Protein AF-A0A842RN26-F1 (afdb_monomer_lite)

Foldseek 3Di:
DQALVLQQLDPDQDPCLVVLLVVLLVCVVVVHDDDDDDDPPNPVLSSNCSSCVSVCVVVVHDDDDDDPDPVVLVVNVVSQVSSQVSNVVVVHPDDDDDDDDDDCVVPPPDDD

Structure (mmCIF, N/CA/C/O backbone):
data_AF-A0A842RN26-F1
#
_entry.id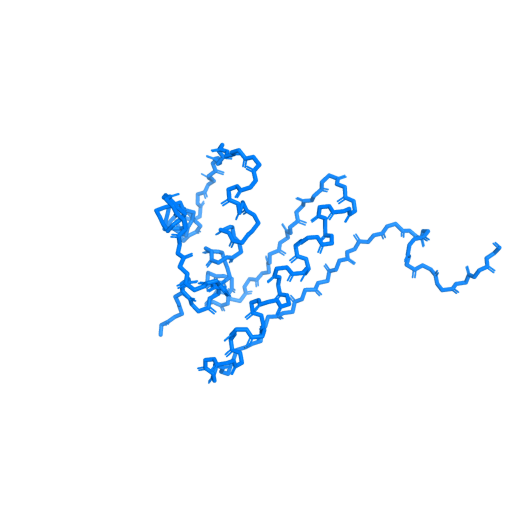   AF-A0A842RN26-F1
#
loop_
_atom_site.group_PDB
_atom_site.id
_atom_site.type_symbol
_atom_site.label_atom_id
_atom_site.label_alt_id
_atom_site.label_comp_id
_atom_site.label_asym_id
_atom_site.label_entity_id
_atom_site.label_seq_id
_atom_site.pdbx_PDB_ins_code
_atom_site.Cartn_x
_atom_site.Cartn_y
_atom_site.Cartn_z
_atom_site.occupancy
_atom_site.B_iso_or_equiv
_atom_site.auth_seq_id
_atom_site.auth_comp_id
_atom_site.auth_asym_id
_atom_site.auth_atom_id
_atom_site.pdbx_PDB_model_num
ATOM 1 N N . MET A 1 1 ? -11.150 1.684 15.634 1.00 70.69 1 MET A N 1
ATOM 2 C CA . MET A 1 1 ? -11.245 2.485 14.396 1.00 70.69 1 MET A CA 1
ATOM 3 C C . MET A 1 1 ? -10.031 2.127 13.568 1.00 70.69 1 MET A C 1
ATOM 5 O O . MET A 1 1 ? -8.952 2.088 14.150 1.00 70.69 1 MET A O 1
ATOM 9 N N . ILE A 1 2 ? -10.222 1.738 12.309 1.00 89.19 2 ILE A N 1
ATOM 10 C CA . ILE A 1 2 ? -9.125 1.291 11.451 1.00 89.19 2 ILE A CA 1
ATOM 11 C C . ILE A 1 2 ? -8.505 2.538 10.810 1.00 89.19 2 ILE A C 1
ATOM 13 O O . ILE A 1 2 ? -9.222 3.341 10.222 1.00 89.19 2 ILE A O 1
ATOM 17 N N . ASP A 1 3 ? -7.196 2.724 10.963 1.00 93.00 3 ASP A N 1
ATOM 18 C CA . ASP A 1 3 ? -6.488 3.940 10.541 1.00 93.00 3 ASP A CA 1
ATOM 19 C C . ASP A 1 3 ? -5.301 3.605 9.628 1.00 93.00 3 ASP A C 1
ATOM 21 O O . ASP A 1 3 ? -4.693 2.537 9.738 1.00 93.00 3 ASP A O 1
ATOM 25 N N . TYR A 1 4 ? -4.934 4.518 8.728 1.00 94.62 4 TYR A N 1
ATOM 26 C CA . TYR A 1 4 ? -3.903 4.284 7.710 1.00 94.62 4 TYR A CA 1
ATOM 27 C C . TYR A 1 4 ? -2.520 3.974 8.304 1.00 94.62 4 TYR A C 1
ATOM 29 O O . TYR A 1 4 ? -1.731 3.282 7.657 1.00 94.62 4 TYR A O 1
ATOM 37 N N . PHE A 1 5 ? -2.215 4.435 9.527 1.00 94.88 5 PHE A N 1
ATOM 38 C CA . PHE A 1 5 ? -0.953 4.120 10.212 1.00 94.88 5 PHE A CA 1
ATOM 39 C C . PHE A 1 5 ? -0.773 2.619 10.443 1.00 94.88 5 PHE A C 1
ATOM 41 O O . PHE A 1 5 ? 0.340 2.121 10.322 1.00 94.88 5 PHE A O 1
ATOM 48 N N . GLN A 1 6 ? -1.861 1.884 10.696 1.00 95.44 6 GLN A N 1
ATOM 49 C CA . GLN A 1 6 ? -1.819 0.431 10.898 1.00 95.44 6 GLN A CA 1
ATOM 50 C C . GLN A 1 6 ? -1.364 -0.321 9.637 1.00 95.44 6 GLN A C 1
ATOM 52 O O . GLN A 1 6 ? -0.936 -1.469 9.715 1.00 95.44 6 GLN A O 1
ATOM 57 N N . PHE A 1 7 ? -1.435 0.335 8.475 1.00 97.19 7 PHE A N 1
ATOM 58 C CA . PHE A 1 7 ? -1.054 -0.202 7.172 1.00 97.19 7 PHE A CA 1
ATOM 59 C C . PHE A 1 7 ? 0.183 0.492 6.597 1.00 97.19 7 PHE A C 1
ATOM 61 O O . PHE A 1 7 ? 0.427 0.397 5.393 1.00 97.19 7 PHE A O 1
ATOM 68 N N . PHE A 1 8 ? 0.950 1.230 7.403 1.00 97.62 8 PHE A N 1
ATOM 69 C CA . PHE A 1 8 ? 2.161 1.914 6.958 1.00 97.62 8 PHE A CA 1
ATOM 70 C C . PHE A 1 8 ? 3.400 1.322 7.659 1.00 97.62 8 PHE A C 1
ATOM 72 O O . PHE A 1 8 ? 3.765 1.762 8.742 1.00 97.62 8 PHE A O 1
ATOM 79 N N . PRO A 1 9 ? 4.100 0.353 7.039 1.00 96.88 9 PRO A N 1
ATOM 80 C CA . PRO A 1 9 ? 5.111 -0.483 7.692 1.00 96.88 9 PRO A CA 1
ATOM 81 C C . PRO A 1 9 ? 6.487 0.189 7.826 1.00 96.88 9 PRO A C 1
ATOM 83 O O . PRO A 1 9 ? 7.497 -0.478 8.038 1.00 96.88 9 PRO A O 1
ATOM 86 N N . TYR A 1 10 ? 6.574 1.505 7.630 1.00 96.44 10 TYR A N 1
ATOM 87 C CA . TYR A 1 10 ? 7.830 2.246 7.718 1.00 96.44 10 TYR A CA 1
ATOM 88 C C . TYR A 1 10 ? 7.801 3.155 8.941 1.00 96.44 10 TYR A C 1
ATOM 90 O O . TYR A 1 10 ? 6.794 3.796 9.216 1.00 96.44 10 TYR A O 1
ATOM 98 N N . GLN A 1 11 ? 8.940 3.268 9.627 1.00 93.25 11 GLN A N 1
ATOM 99 C CA . GLN A 1 11 ? 9.061 4.005 10.893 1.00 93.25 11 GLN A CA 1
ATOM 100 C C . GLN A 1 11 ? 8.558 5.454 10.832 1.00 93.25 11 GLN A C 1
ATOM 102 O O . GLN A 1 11 ? 8.083 5.982 11.831 1.00 93.25 11 GLN A O 1
ATOM 107 N N . GLN A 1 12 ? 8.694 6.111 9.678 1.00 94.88 12 GLN A N 1
ATOM 108 C CA . GLN A 1 12 ? 8.287 7.499 9.498 1.00 94.88 12 GLN A CA 1
ATOM 109 C C . GLN A 1 12 ? 7.831 7.780 8.068 1.00 94.88 12 GLN A C 1
ATOM 111 O O . GLN A 1 12 ? 8.345 7.207 7.100 1.00 94.88 12 GLN A O 1
ATOM 116 N N . PHE A 1 13 ? 6.910 8.730 7.938 1.00 95.62 13 PHE A N 1
ATOM 117 C CA . PHE A 1 13 ? 6.514 9.284 6.651 1.00 95.62 13 PHE A CA 1
ATOM 118 C C . PHE A 1 13 ? 7.616 10.183 6.104 1.00 95.62 13 PHE A C 1
ATOM 120 O O . PHE A 1 13 ? 8.188 11.016 6.806 1.00 95.62 13 PHE A O 1
ATOM 127 N N . ARG A 1 14 ? 7.879 10.065 4.805 1.00 93.38 14 ARG A N 1
ATOM 128 C CA . ARG A 1 14 ? 8.629 11.089 4.075 1.00 93.38 14 ARG A CA 1
ATOM 129 C C . ARG A 1 14 ? 7.743 12.310 3.848 1.00 93.38 14 ARG A C 1
ATOM 131 O O . ARG A 1 14 ? 6.514 12.234 3.928 1.00 93.38 14 ARG A O 1
ATOM 138 N N . ILE A 1 15 ? 8.384 13.422 3.491 1.00 89.69 15 ILE A N 1
ATOM 139 C CA . ILE A 1 15 ? 7.717 14.690 3.183 1.00 89.69 15 ILE A CA 1
ATOM 140 C C . ILE A 1 15 ? 6.517 14.443 2.255 1.00 89.69 15 ILE A C 1
ATOM 142 O O . ILE A 1 15 ? 6.625 13.765 1.233 1.00 89.69 15 ILE A O 1
ATOM 146 N N . SER A 1 16 ? 5.366 14.987 2.657 1.00 92.00 16 SER A N 1
ATOM 147 C CA . SER A 1 16 ? 4.076 14.919 1.957 1.00 92.00 16 SER A CA 1
ATOM 148 C C . SER A 1 16 ? 3.376 13.557 1.893 1.00 92.00 16 SER A C 1
ATOM 150 O O . SER A 1 16 ? 2.201 13.551 1.535 1.00 92.00 16 SER A O 1
ATOM 152 N N . GLN A 1 17 ? 4.002 12.429 2.255 1.00 96.06 17 GLN A N 1
ATOM 153 C CA . GLN A 1 17 ? 3.357 11.113 2.119 1.00 96.06 17 GLN A CA 1
ATOM 154 C C . GLN A 1 17 ? 2.066 11.019 2.934 1.00 96.06 17 GLN A C 1
ATOM 156 O O . GLN A 1 17 ? 1.027 10.683 2.379 1.00 96.06 17 GLN A O 1
ATOM 161 N N . GLU A 1 18 ? 2.113 11.387 4.215 1.00 96.88 18 GLU A N 1
ATOM 162 C CA . GLU A 1 18 ? 0.948 11.351 5.107 1.00 96.88 18 GLU A CA 1
ATOM 163 C C . GLU A 1 18 ? -0.190 12.247 4.590 1.00 96.88 18 GLU A C 1
ATOM 165 O O . GLU A 1 18 ? -1.355 11.853 4.571 1.00 96.88 18 GLU A O 1
ATOM 170 N N . LYS A 1 19 ? 0.147 13.440 4.079 1.00 96.88 19 LYS A N 1
ATOM 171 C CA . LYS A 1 19 ? -0.831 14.349 3.465 1.00 96.88 19 LYS A CA 1
ATOM 172 C C . LYS A 1 19 ? -1.507 13.705 2.253 1.00 96.88 19 LYS A C 1
ATOM 174 O O . LYS A 1 19 ? -2.720 13.822 2.107 1.00 96.88 19 LYS A O 1
ATOM 179 N N . ILE A 1 20 ? -0.739 13.032 1.395 1.00 97.62 20 ILE A N 1
ATOM 180 C CA . ILE A 1 20 ? -1.271 12.352 0.208 1.00 97.62 20 ILE A CA 1
ATOM 181 C C . ILE A 1 20 ? -2.150 11.165 0.619 1.00 97.62 20 ILE A C 1
ATOM 183 O O . ILE A 1 20 ? -3.220 10.992 0.043 1.00 97.62 20 ILE A O 1
ATOM 187 N N . ILE A 1 21 ? -1.742 10.387 1.628 1.00 98.00 21 ILE A N 1
ATOM 188 C CA . ILE A 1 21 ? -2.538 9.279 2.178 1.00 98.00 21 ILE A CA 1
ATOM 189 C C . ILE A 1 21 ? -3.910 9.793 2.619 1.00 98.00 21 ILE A C 1
ATOM 191 O O . ILE A 1 21 ? -4.922 9.306 2.122 1.00 98.00 21 ILE A O 1
ATOM 195 N N . LYS A 1 22 ? -3.949 10.849 3.442 1.00 97.50 22 LYS A N 1
ATOM 196 C CA . LYS A 1 22 ? -5.201 11.476 3.906 1.00 97.50 22 LYS A CA 1
ATOM 197 C C . LYS A 1 22 ? -6.079 11.972 2.753 1.00 97.50 22 LYS A C 1
ATOM 199 O O . LYS A 1 22 ? -7.301 11.854 2.807 1.00 97.50 22 LYS A O 1
ATOM 204 N N . GLN A 1 23 ? -5.479 12.525 1.696 1.00 97.81 23 GLN A N 1
ATOM 205 C CA . GLN A 1 23 ? -6.216 12.978 0.510 1.00 97.81 23 GLN A CA 1
ATOM 206 C C . GLN A 1 23 ? -6.825 11.812 -0.282 1.00 97.81 23 GLN A C 1
ATOM 208 O O . GLN A 1 23 ? -7.986 11.895 -0.685 1.00 97.81 23 GLN A O 1
ATOM 213 N N . ILE A 1 24 ? -6.066 10.730 -0.492 1.00 98.12 24 ILE A N 1
ATOM 214 C CA . ILE A 1 24 ? -6.564 9.518 -1.158 1.00 98.12 24 ILE A CA 1
ATOM 215 C C . ILE A 1 24 ? -7.674 8.885 -0.324 1.00 98.12 24 ILE A C 1
ATOM 217 O O . ILE A 1 24 ? -8.726 8.565 -0.872 1.00 98.12 24 ILE A O 1
ATOM 221 N N . GLU A 1 25 ? -7.467 8.750 0.985 1.00 97.62 25 GLU A N 1
ATOM 222 C CA . GLU A 1 25 ? -8.443 8.155 1.892 1.00 97.62 25 GLU A CA 1
ATOM 223 C C . GLU A 1 25 ? -9.751 8.960 1.889 1.00 97.62 25 GLU A C 1
ATOM 225 O O . GLU A 1 25 ? -10.823 8.407 1.650 1.00 97.62 25 GLU A O 1
ATOM 230 N N . SER A 1 26 ? -9.673 10.284 2.061 1.00 97.69 26 SER A N 1
ATOM 231 C CA . SER A 1 26 ? -10.845 11.167 2.018 1.00 97.69 26 SER A CA 1
ATOM 232 C C . SER A 1 26 ? -11.605 11.067 0.688 1.00 97.69 26 SER A C 1
ATOM 234 O O . SER A 1 26 ? -12.839 11.001 0.685 1.00 97.69 26 SER A O 1
ATOM 236 N N . SER A 1 27 ? -10.889 10.997 -0.443 1.00 97.88 27 SER A N 1
ATOM 237 C CA . SER A 1 27 ? -11.502 10.795 -1.762 1.00 97.88 27 SER A CA 1
ATOM 238 C C . SER A 1 27 ? -12.180 9.430 -1.868 1.00 97.88 27 SER A C 1
ATOM 240 O O . SER A 1 27 ? -13.322 9.357 -2.321 1.00 97.88 27 SER A O 1
ATOM 242 N N . GLY A 1 28 ? -11.513 8.364 -1.416 1.00 96.69 28 GLY A N 1
ATOM 243 C CA . GLY A 1 28 ? -12.035 6.999 -1.442 1.00 96.69 28 GLY A CA 1
ATOM 244 C C . GLY A 1 28 ? -13.293 6.844 -0.589 1.00 96.69 28 GLY A C 1
ATOM 245 O O . GLY A 1 28 ? -14.292 6.316 -1.071 1.00 96.69 28 GLY A O 1
ATOM 246 N N . ARG A 1 29 ? -13.288 7.400 0.631 1.00 96.25 29 ARG A N 1
ATOM 247 C CA . ARG A 1 29 ? -14.456 7.433 1.530 1.00 96.25 29 ARG A CA 1
ATOM 248 C C . ARG A 1 29 ? -15.619 8.237 0.950 1.00 96.25 29 ARG A C 1
ATOM 250 O O . ARG A 1 29 ? -16.770 7.927 1.216 1.00 96.25 29 ARG A O 1
ATOM 257 N N . SER A 1 30 ? -15.326 9.250 0.134 1.00 97.38 30 SER A N 1
ATOM 258 C CA . SER A 1 30 ? -16.336 10.052 -0.570 1.00 97.38 30 SER A CA 1
ATOM 259 C C . SER A 1 30 ? -16.767 9.456 -1.917 1.00 97.38 30 SER A C 1
ATOM 261 O O . SER A 1 30 ? -17.469 10.134 -2.666 1.00 97.38 30 SER A O 1
ATOM 263 N N . HIS A 1 31 ? -16.308 8.248 -2.269 1.00 96.00 31 HIS A N 1
ATOM 264 C CA . HIS A 1 31 ? -16.532 7.606 -3.571 1.00 96.00 31 HIS A CA 1
ATOM 265 C C . HIS A 1 31 ? -16.138 8.483 -4.774 1.00 96.00 31 HIS A C 1
ATOM 267 O O . HIS A 1 31 ? -16.788 8.477 -5.820 1.00 96.00 31 HIS A O 1
ATOM 2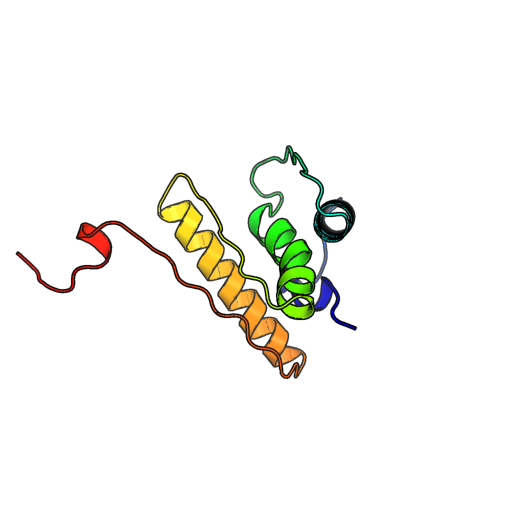73 N N . LYS A 1 32 ? -15.063 9.265 -4.627 1.00 97.38 32 LYS A N 1
ATOM 274 C CA . LYS A 1 32 ? -14.531 10.156 -5.664 1.00 97.38 32 LYS A CA 1
ATOM 275 C C . LYS A 1 32 ? -13.249 9.600 -6.271 1.00 97.38 32 LYS A C 1
ATOM 277 O O . LYS A 1 32 ? -12.429 8.983 -5.589 1.00 97.38 32 LYS A O 1
ATOM 282 N N . ASN A 1 33 ? -13.038 9.922 -7.543 1.00 97.19 33 ASN A N 1
ATOM 283 C CA . ASN A 1 33 ? -11.784 9.659 -8.240 1.00 97.19 33 ASN A CA 1
ATOM 284 C C . ASN A 1 33 ? -10.699 10.656 -7.809 1.00 97.19 33 ASN A C 1
ATOM 286 O O . ASN A 1 33 ? -10.973 11.848 -7.664 1.00 97.19 33 ASN A O 1
ATOM 290 N N . ILE A 1 34 ? -9.459 10.180 -7.685 1.00 96.44 34 ILE A N 1
ATOM 291 C CA . ILE A 1 34 ? -8.283 11.007 -7.398 1.00 96.44 34 ILE A CA 1
ATOM 292 C C . ILE A 1 34 ? -7.178 10.753 -8.426 1.00 96.44 34 ILE A C 1
ATOM 294 O O . ILE A 1 34 ? -6.922 9.613 -8.812 1.00 96.44 34 ILE A O 1
ATOM 298 N N . LEU A 1 35 ? -6.502 11.822 -8.850 1.00 96.62 35 LEU A N 1
ATOM 299 C CA . LEU A 1 35 ? -5.320 11.759 -9.706 1.00 96.62 35 LEU A CA 1
ATOM 300 C C . LEU A 1 35 ? -4.087 12.172 -8.900 1.00 96.62 35 LEU A C 1
ATOM 302 O O . LEU A 1 35 ? -3.980 13.315 -8.462 1.00 96.62 35 LEU A O 1
ATOM 306 N N . LEU A 1 36 ? -3.143 11.246 -8.729 1.00 94.06 36 LEU A N 1
ATOM 307 C CA . LEU A 1 36 ? -1.876 11.501 -8.048 1.00 94.06 36 LEU A CA 1
ATOM 308 C C . LEU A 1 36 ? -0.730 11.576 -9.060 1.00 94.06 36 LEU A C 1
ATOM 310 O O . LEU A 1 36 ? -0.364 10.571 -9.670 1.00 94.06 36 LEU A O 1
ATOM 314 N N . LEU A 1 37 ? -0.101 12.747 -9.165 1.00 93.00 37 LEU A N 1
ATOM 315 C CA . LEU A 1 37 ? 1.185 12.902 -9.838 1.00 93.00 37 LEU A CA 1
ATOM 316 C C . LEU A 1 37 ? 2.306 12.806 -8.800 1.00 93.00 37 LEU A C 1
ATOM 318 O O . LEU A 1 37 ? 2.354 13.587 -7.855 1.00 93.00 37 LEU A O 1
ATOM 322 N N . GLY A 1 38 ? 3.216 11.849 -8.971 1.00 89.56 38 GLY A N 1
ATOM 323 C CA . GLY A 1 38 ? 4.305 11.649 -8.021 1.00 89.56 38 GLY A CA 1
ATOM 324 C C . GLY A 1 38 ? 5.556 11.047 -8.659 1.00 89.56 38 GLY A C 1
ATOM 325 O O . GLY A 1 38 ? 5.439 10.099 -9.451 1.00 89.56 38 GLY A O 1
ATOM 326 N N . PRO A 1 39 ? 6.759 11.529 -8.296 1.00 91.56 39 PRO A N 1
ATOM 327 C CA . PRO A 1 39 ? 8.010 11.020 -8.844 1.00 91.56 39 PRO A CA 1
ATOM 328 C C . PRO A 1 39 ? 8.263 9.565 -8.433 1.00 91.56 39 PRO A C 1
ATOM 330 O O . PRO A 1 39 ? 7.577 8.972 -7.586 1.00 91.56 39 PRO A O 1
ATOM 333 N N . ASN A 1 40 ? 9.257 8.942 -9.059 1.00 88.06 40 ASN A N 1
ATOM 334 C CA . ASN A 1 40 ? 9.758 7.649 -8.602 1.00 88.06 40 ASN A CA 1
ATOM 335 C C . ASN A 1 40 ? 10.363 7.790 -7.199 1.00 88.06 40 ASN A C 1
ATOM 337 O O . ASN A 1 40 ? 10.839 8.855 -6.823 1.00 88.06 40 ASN A O 1
ATOM 341 N N . GLY A 1 41 ? 10.270 6.738 -6.386 1.00 88.38 41 GLY A N 1
ATOM 342 C CA . GLY A 1 41 ? 10.734 6.783 -4.995 1.00 88.38 41 GLY A CA 1
ATOM 343 C C . GLY A 1 41 ? 9.808 7.507 -4.003 1.00 88.38 41 GLY A C 1
ATOM 344 O O . GLY A 1 41 ? 10.056 7.412 -2.803 1.00 88.38 41 GLY A O 1
ATOM 345 N N . LEU A 1 42 ? 8.707 8.135 -4.454 1.00 93.00 42 LEU A N 1
ATOM 346 C CA . LEU A 1 42 ? 7.690 8.721 -3.560 1.00 93.00 42 LEU A CA 1
ATOM 347 C C . LEU A 1 42 ? 7.015 7.672 -2.662 1.00 93.00 42 LEU A C 1
ATOM 349 O O . LEU A 1 42 ? 6.468 8.023 -1.630 1.00 93.00 42 LEU A O 1
ATOM 353 N N . GLY A 1 43 ? 7.033 6.392 -3.039 1.00 94.44 43 GLY A N 1
ATOM 354 C CA . GLY A 1 43 ? 6.277 5.353 -2.335 1.00 94.44 43 GLY A CA 1
ATOM 355 C C . GLY A 1 43 ? 4.809 5.297 -2.759 1.00 94.44 43 GLY A C 1
ATOM 356 O O . GLY A 1 43 ? 3.955 4.965 -1.951 1.00 94.44 43 GLY A O 1
ATOM 357 N N . LYS A 1 44 ? 4.510 5.601 -4.033 1.00 95.00 44 LYS A N 1
ATOM 358 C CA . LYS A 1 44 ? 3.148 5.589 -4.604 1.00 95.00 44 LYS A CA 1
ATOM 359 C C . LYS A 1 44 ? 2.352 4.330 -4.235 1.00 95.00 44 LYS A C 1
ATOM 361 O O . LYS A 1 44 ? 1.179 4.427 -3.906 1.00 95.00 44 LYS A O 1
ATOM 366 N N . THR A 1 45 ? 3.007 3.169 -4.265 1.00 96.06 45 THR A N 1
ATOM 367 C CA . THR A 1 45 ? 2.394 1.887 -3.905 1.00 96.06 45 THR A CA 1
ATOM 368 C C . THR A 1 45 ? 1.985 1.838 -2.438 1.00 96.06 45 THR A C 1
ATOM 370 O O . THR A 1 45 ? 0.812 1.608 -2.170 1.00 96.06 45 THR A O 1
ATOM 373 N N . ILE A 1 46 ? 2.910 2.099 -1.503 1.00 97.38 46 ILE A N 1
ATOM 374 C CA . ILE A 1 46 ? 2.588 2.036 -0.072 1.00 97.38 46 ILE A CA 1
ATOM 375 C C . ILE A 1 46 ? 1.571 3.113 0.316 1.00 97.38 46 ILE A C 1
ATOM 377 O O . ILE A 1 46 ? 0.593 2.801 0.970 1.00 97.38 46 ILE A O 1
ATOM 381 N N . ILE A 1 47 ? 1.715 4.337 -0.199 1.00 97.38 47 ILE A N 1
ATOM 382 C CA . ILE A 1 47 ? 0.763 5.435 0.019 1.00 97.38 47 ILE A CA 1
ATOM 383 C C . ILE A 1 47 ? -0.659 5.036 -0.397 1.00 97.38 47 ILE A C 1
ATOM 385 O O . ILE A 1 47 ? -1.603 5.251 0.355 1.00 97.38 47 ILE A O 1
ATOM 389 N N . ALA A 1 48 ? -0.819 4.450 -1.588 1.00 97.31 48 ALA A N 1
ATOM 390 C CA . ALA A 1 48 ? -2.131 4.036 -2.072 1.00 97.31 48 ALA A CA 1
ATOM 391 C C . ALA A 1 48 ? -2.715 2.883 -1.242 1.00 97.31 48 ALA A C 1
ATOM 393 O O . ALA A 1 48 ? -3.895 2.917 -0.906 1.00 97.31 48 ALA A O 1
ATOM 394 N N . LEU A 1 49 ? -1.903 1.880 -0.891 1.00 98.00 49 LEU A N 1
ATOM 395 C CA . LEU A 1 49 ? -2.354 0.748 -0.076 1.00 98.00 49 LEU A CA 1
ATOM 396 C C . LEU A 1 49 ? -2.749 1.190 1.336 1.00 98.00 49 LEU A C 1
ATOM 398 O O . LEU A 1 49 ? -3.852 0.869 1.769 1.00 9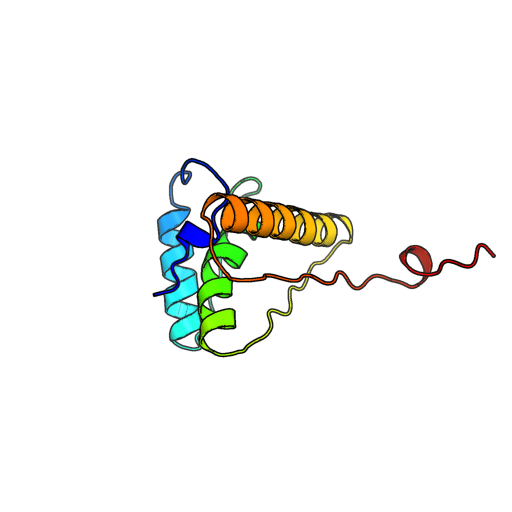8.00 49 LEU A O 1
ATOM 402 N N . SER A 1 50 ? -1.907 1.971 2.021 1.00 97.94 50 SER A N 1
ATOM 403 C CA . SER A 1 50 ? -2.193 2.450 3.378 1.00 97.94 50 SER A CA 1
ATOM 404 C C . SER A 1 50 ? -3.449 3.320 3.436 1.00 97.94 50 SER A C 1
ATOM 406 O O . SER A 1 50 ? -4.180 3.261 4.415 1.00 97.94 50 SER A O 1
ATOM 408 N N . ALA A 1 51 ? -3.730 4.092 2.381 1.00 97.88 51 ALA A N 1
ATOM 409 C CA . ALA A 1 51 ? -4.935 4.916 2.297 1.00 97.88 51 ALA A CA 1
ATOM 410 C C . ALA A 1 51 ? -6.218 4.111 2.022 1.00 97.88 51 ALA A C 1
ATOM 412 O O . ALA A 1 51 ? -7.289 4.485 2.490 1.00 97.88 51 ALA A O 1
ATOM 413 N N . LEU A 1 52 ? -6.139 3.039 1.224 1.00 97.88 52 LEU A N 1
ATOM 414 C CA . LEU A 1 52 ? -7.323 2.334 0.715 1.00 97.88 52 LEU A CA 1
ATOM 415 C C . LEU A 1 52 ? -7.671 1.057 1.489 1.00 97.88 52 LEU A C 1
ATOM 417 O O . LEU A 1 52 ? -8.836 0.665 1.493 1.00 97.88 52 LEU A O 1
ATOM 421 N N . LEU A 1 53 ? -6.705 0.408 2.147 1.00 97.62 53 LEU A N 1
ATOM 422 C CA . LEU A 1 53 ? -6.958 -0.793 2.952 1.00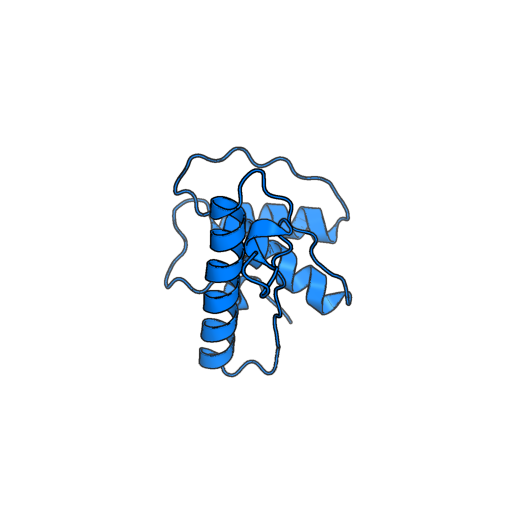 97.62 53 LEU A CA 1
ATOM 423 C C . LEU A 1 53 ? -7.934 -0.557 4.119 1.00 97.62 53 LEU A C 1
ATOM 425 O O . LEU A 1 53 ? -8.835 -1.385 4.259 1.00 97.62 53 LEU A O 1
ATOM 429 N N . PRO A 1 54 ? -7.856 0.552 4.891 1.00 96.50 54 PRO A N 1
ATOM 430 C CA . PRO A 1 54 ? -8.858 0.863 5.913 1.00 96.50 54 PRO A CA 1
ATOM 431 C C . PRO A 1 54 ? -10.278 0.867 5.347 1.00 96.50 54 PRO A C 1
ATOM 433 O O . PRO A 1 54 ? -11.163 0.184 5.853 1.00 96.50 54 PRO A O 1
ATOM 436 N N . ILE A 1 55 ? -10.465 1.567 4.224 1.00 96.69 55 ILE A N 1
ATOM 437 C CA . ILE A 1 55 ? -11.757 1.691 3.544 1.00 96.69 55 ILE A CA 1
ATOM 438 C C . ILE A 1 55 ? -12.239 0.321 3.073 1.00 96.69 55 ILE A C 1
ATOM 440 O O . ILE A 1 55 ? -13.410 -0.012 3.244 1.00 96.69 55 ILE A O 1
ATOM 444 N N . ALA A 1 56 ? -11.347 -0.473 2.478 1.00 96.88 56 ALA A N 1
ATOM 445 C CA . ALA A 1 56 ? -11.706 -1.779 1.955 1.00 96.88 56 ALA A CA 1
ATOM 446 C C . ALA A 1 56 ? -12.137 -2.745 3.062 1.00 96.88 56 ALA A C 1
ATOM 448 O O . ALA A 1 56 ? -13.119 -3.456 2.884 1.00 96.88 56 ALA A O 1
ATOM 449 N N . ILE A 1 57 ? -11.450 -2.746 4.204 1.00 95.44 57 ILE A N 1
ATOM 450 C CA . ILE A 1 57 ? -11.786 -3.619 5.334 1.00 95.44 57 ILE A CA 1
ATOM 451 C C . ILE A 1 57 ? -13.096 -3.176 5.990 1.00 95.44 57 ILE A C 1
ATOM 453 O O . ILE A 1 57 ? -13.978 -4.002 6.200 1.00 95.44 57 ILE A O 1
ATOM 457 N N . GLU A 1 58 ? -13.252 -1.879 6.270 1.00 95.19 58 GLU A N 1
ATOM 458 C CA . GLU A 1 58 ? -14.448 -1.346 6.938 1.00 95.19 58 GLU A CA 1
ATOM 459 C C . GLU A 1 58 ? -15.736 -1.564 6.133 1.00 95.19 58 GLU A C 1
ATOM 461 O O . GLU A 1 58 ? -16.810 -1.673 6.718 1.00 95.19 58 GLU A O 1
ATOM 466 N N . ASN A 1 59 ? -15.633 -1.637 4.803 1.00 95.38 59 ASN A N 1
ATOM 467 C CA . ASN A 1 59 ? -16.780 -1.753 3.900 1.00 95.38 59 ASN A CA 1
ATOM 468 C C . ASN A 1 59 ? -16.876 -3.125 3.200 1.00 95.38 59 ASN A C 1
ATOM 470 O O . ASN A 1 59 ? -17.625 -3.249 2.235 1.00 95.38 59 ASN A O 1
ATOM 474 N N . ASP A 1 60 ? -16.098 -4.128 3.633 1.00 95.56 60 ASP A N 1
ATOM 475 C CA . ASP A 1 60 ? -15.972 -5.454 2.992 1.00 95.56 60 ASP A CA 1
ATOM 476 C C . ASP A 1 60 ? -15.786 -5.398 1.459 1.00 95.56 60 ASP A C 1
ATOM 478 O O . ASP A 1 60 ? -16.388 -6.130 0.673 1.00 95.56 60 ASP A O 1
ATOM 482 N N . LEU A 1 61 ? -14.914 -4.500 1.006 1.00 96.69 61 LEU A N 1
ATOM 483 C CA . LEU A 1 61 ? -14.552 -4.351 -0.400 1.00 96.69 61 LEU A CA 1
ATOM 484 C C . LEU A 1 61 ? -13.277 -5.135 -0.731 1.00 96.69 61 LEU A C 1
ATOM 486 O O . LEU A 1 61 ? -12.586 -5.698 0.124 1.00 96.69 61 LEU A O 1
ATOM 490 N N . ARG A 1 62 ? -12.938 -5.159 -2.022 1.00 97.00 62 ARG A N 1
ATOM 491 C CA . ARG A 1 62 ? -11.683 -5.712 -2.546 1.00 97.00 62 ARG A CA 1
ATOM 492 C C . ARG A 1 62 ? -10.969 -4.652 -3.380 1.00 97.00 62 ARG A C 1
ATOM 494 O O . ARG A 1 62 ? -11.609 -3.887 -4.098 1.00 97.00 62 ARG A O 1
ATOM 501 N N . ILE A 1 63 ? -9.639 -4.617 -3.303 1.00 97.69 63 ILE A N 1
ATOM 502 C CA . ILE A 1 63 ? -8.810 -3.697 -4.092 1.00 97.69 63 ILE A CA 1
ATOM 503 C C . ILE A 1 63 ? -8.354 -4.409 -5.366 1.00 97.69 63 ILE A C 1
ATOM 505 O O . ILE A 1 63 ? -7.578 -5.361 -5.306 1.00 97.69 63 ILE A O 1
ATOM 509 N N . LEU A 1 64 ? -8.790 -3.915 -6.526 1.00 97.81 64 LEU A N 1
ATOM 510 C CA . LEU A 1 64 ? -8.239 -4.316 -7.818 1.00 97.81 64 LEU A CA 1
ATOM 511 C C . LEU A 1 64 ? -7.069 -3.392 -8.179 1.00 97.81 64 LEU A C 1
ATOM 513 O O . LEU A 1 64 ? -7.271 -2.259 -8.613 1.00 97.81 64 LEU A O 1
ATOM 517 N N . TYR A 1 65 ? -5.838 -3.873 -7.996 1.00 97.50 65 TYR A N 1
ATOM 518 C CA . TYR A 1 65 ? -4.635 -3.099 -8.304 1.00 97.50 65 TYR A CA 1
ATOM 519 C C . TYR A 1 65 ? -4.135 -3.407 -9.719 1.00 97.50 65 TYR A C 1
ATOM 521 O O . TYR A 1 65 ? -3.683 -4.515 -10.005 1.00 97.50 65 TYR A O 1
ATOM 529 N N . LEU A 1 66 ? -4.174 -2.412 -10.606 1.00 96.44 66 LEU A N 1
ATOM 530 C CA . LEU A 1 66 ? -3.729 -2.556 -11.992 1.00 96.44 66 LEU A CA 1
ATOM 531 C C . LEU A 1 66 ? -2.303 -2.023 -12.159 1.00 96.44 66 LEU A C 1
ATOM 533 O O . LEU A 1 66 ? -1.973 -0.919 -11.731 1.00 96.44 66 LEU A O 1
ATOM 537 N N . CYS A 1 67 ? -1.443 -2.817 -12.790 1.00 94.38 67 CYS A N 1
ATOM 538 C CA . CYS A 1 67 ? -0.053 -2.473 -13.084 1.00 94.38 67 CYS A CA 1
ATOM 539 C C . CYS A 1 67 ? 0.248 -2.732 -14.557 1.00 94.38 67 CYS A C 1
ATOM 541 O O . CYS A 1 67 ? -0.344 -3.618 -15.168 1.00 94.38 67 CYS A O 1
ATOM 543 N N . ARG A 1 68 ? 1.210 -1.992 -15.118 1.00 93.06 68 ARG A N 1
ATOM 544 C CA . ARG A 1 68 ? 1.638 -2.185 -16.510 1.00 93.06 68 ARG A CA 1
ATOM 545 C C . ARG A 1 68 ? 2.595 -3.367 -16.660 1.00 93.06 68 ARG A C 1
ATOM 547 O O . ARG A 1 68 ? 2.581 -4.019 -17.696 1.00 93.06 68 ARG A O 1
ATOM 554 N N . THR A 1 69 ? 3.456 -3.618 -15.671 1.00 92.62 69 THR A N 1
ATOM 555 C CA . THR A 1 69 ? 4.500 -4.654 -15.759 1.00 92.62 69 THR A CA 1
ATOM 556 C C . THR A 1 69 ? 4.442 -5.648 -14.602 1.00 92.62 69 THR A C 1
ATOM 558 O O . THR A 1 69 ? 3.988 -5.322 -13.502 1.00 92.62 69 THR A O 1
ATOM 561 N N . HIS A 1 70 ? 4.969 -6.857 -14.822 1.00 91.19 70 HIS A N 1
ATOM 562 C CA . HIS A 1 70 ? 5.087 -7.874 -13.773 1.00 91.19 70 HIS A CA 1
ATOM 563 C C . HIS A 1 70 ? 5.953 -7.409 -12.599 1.00 91.19 70 HIS A C 1
ATOM 565 O O . HIS A 1 70 ? 5.571 -7.622 -11.455 1.00 91.19 70 HIS A O 1
ATOM 571 N N . SER A 1 71 ? 7.053 -6.691 -12.853 1.00 92.00 71 SER A N 1
ATOM 572 C CA . SER A 1 71 ? 7.903 -6.121 -11.793 1.00 92.00 71 SER A CA 1
ATOM 573 C C . SER A 1 71 ? 7.144 -5.125 -10.901 1.00 92.00 71 SER A C 1
ATOM 575 O O . SER A 1 71 ? 7.264 -5.168 -9.675 1.00 92.00 71 SER A O 1
ATOM 577 N N . GLN A 1 72 ? 6.292 -4.277 -11.492 1.00 93.56 72 GLN A N 1
ATOM 578 C CA . GLN A 1 72 ? 5.419 -3.382 -10.724 1.00 93.56 72 GLN A CA 1
ATOM 579 C C . GLN A 1 72 ? 4.420 -4.172 -9.874 1.00 93.56 72 GLN A C 1
ATOM 581 O O . GLN A 1 72 ? 4.251 -3.855 -8.702 1.00 93.56 72 GLN A O 1
ATOM 586 N N . ASN A 1 73 ? 3.821 -5.228 -10.430 1.00 94.69 73 ASN A N 1
ATOM 587 C CA . ASN A 1 73 ? 2.908 -6.107 -9.699 1.00 94.69 73 ASN A CA 1
ATOM 588 C C . ASN A 1 73 ? 3.620 -6.819 -8.526 1.00 94.69 73 ASN A C 1
ATOM 590 O O . ASN A 1 73 ? 3.137 -6.761 -7.397 1.00 94.69 73 ASN A O 1
ATOM 594 N N . THR A 1 74 ? 4.827 -7.372 -8.736 1.00 95.06 74 THR A N 1
ATOM 595 C CA . THR A 1 74 ? 5.674 -7.919 -7.654 1.00 95.06 74 THR A CA 1
ATOM 596 C C . THR A 1 74 ? 5.868 -6.901 -6.533 1.00 95.06 74 THR A C 1
ATOM 598 O O . THR A 1 74 ? 5.796 -7.250 -5.357 1.00 95.06 74 THR A O 1
ATOM 601 N N . ARG A 1 75 ? 6.094 -5.623 -6.876 1.00 95.69 75 ARG A N 1
ATOM 602 C CA . ARG A 1 75 ? 6.292 -4.580 -5.866 1.00 95.69 75 ARG A CA 1
ATOM 603 C C . ARG A 1 75 ? 5.061 -4.393 -4.982 1.00 95.69 75 ARG A C 1
ATOM 605 O O . ARG A 1 75 ? 5.239 -4.194 -3.787 1.00 95.69 75 ARG A O 1
ATOM 612 N N . VAL A 1 76 ? 3.851 -4.482 -5.534 1.00 97.25 76 VAL A N 1
ATOM 613 C CA . VAL A 1 76 ? 2.604 -4.394 -4.753 1.00 97.25 76 VAL A CA 1
ATOM 614 C C . VAL A 1 76 ? 2.507 -5.534 -3.747 1.00 97.25 76 VAL A C 1
ATOM 616 O O . VAL A 1 76 ? 2.264 -5.276 -2.573 1.00 97.25 76 VAL A O 1
ATOM 619 N N . ILE A 1 77 ? 2.770 -6.769 -4.182 1.00 97.25 77 ILE A N 1
ATOM 620 C CA . ILE A 1 77 ? 2.768 -7.940 -3.294 1.00 97.25 77 ILE A CA 1
ATOM 621 C C . ILE A 1 77 ? 3.798 -7.783 -2.173 1.00 97.25 77 ILE A C 1
ATOM 623 O O . ILE A 1 77 ? 3.471 -8.001 -1.013 1.00 97.25 77 ILE A O 1
ATOM 627 N N . ASN A 1 78 ? 5.009 -7.324 -2.488 1.00 97.44 78 ASN A N 1
ATOM 628 C CA . ASN A 1 78 ? 6.045 -7.116 -1.476 1.00 97.44 78 ASN A CA 1
ATOM 629 C C . ASN A 1 78 ? 5.668 -6.035 -0.447 1.00 97.44 78 ASN A C 1
ATOM 631 O O . ASN A 1 78 ? 6.001 -6.178 0.725 1.00 97.44 78 ASN A O 1
ATOM 635 N N . GLU A 1 79 ? 4.996 -4.950 -0.852 1.00 97.94 79 GLU A N 1
ATOM 636 C CA . GLU A 1 79 ? 4.487 -3.962 0.113 1.00 97.94 79 GLU A CA 1
ATOM 637 C C . GLU A 1 79 ? 3.326 -4.533 0.945 1.00 97.94 79 GLU A C 1
ATOM 639 O O . GLU A 1 79 ? 3.278 -4.285 2.143 1.00 97.94 79 GLU A O 1
ATOM 644 N N . LEU A 1 80 ? 2.433 -5.339 0.356 1.00 97.62 80 LEU A N 1
ATOM 645 C CA . LEU A 1 80 ? 1.361 -6.019 1.099 1.00 97.62 80 LEU A CA 1
ATOM 646 C C . LEU A 1 80 ? 1.904 -6.998 2.149 1.00 97.62 80 LEU A C 1
ATOM 648 O O . LEU A 1 80 ? 1.368 -7.052 3.252 1.00 97.62 80 LEU A O 1
ATOM 652 N N . ILE A 1 81 ? 2.980 -7.730 1.838 1.00 97.56 81 ILE A N 1
ATOM 653 C CA . ILE A 1 81 ? 3.658 -8.611 2.803 1.00 97.56 81 ILE A CA 1
ATOM 654 C C . ILE A 1 81 ? 4.171 -7.794 3.992 1.00 97.56 81 ILE A C 1
ATOM 656 O O . ILE A 1 81 ? 3.854 -8.123 5.129 1.00 97.56 81 ILE A O 1
ATOM 660 N N . LYS A 1 82 ? 4.867 -6.677 3.738 1.00 97.69 82 LYS A N 1
ATOM 661 C CA . LYS A 1 82 ? 5.351 -5.786 4.806 1.00 97.69 82 LYS A CA 1
ATOM 662 C C . LYS A 1 82 ? 4.222 -5.216 5.657 1.00 97.69 82 LYS A C 1
ATOM 664 O O . LYS A 1 82 ? 4.370 -5.096 6.865 1.00 97.69 82 LYS A O 1
ATOM 669 N N . ILE A 1 83 ? 3.101 -4.853 5.033 1.00 97.81 83 ILE A N 1
ATOM 670 C CA . ILE A 1 83 ? 1.902 -4.413 5.754 1.00 97.81 83 ILE A CA 1
ATOM 671 C C . ILE A 1 83 ? 1.404 -5.532 6.673 1.00 97.81 83 ILE A C 1
ATOM 673 O O . ILE A 1 83 ? 1.157 -5.284 7.847 1.00 97.81 83 ILE A O 1
ATOM 677 N N . SER A 1 84 ? 1.296 -6.762 6.165 1.00 96.56 84 SER A N 1
ATOM 678 C CA . SER A 1 84 ? 0.861 -7.910 6.965 1.00 96.56 84 SER A CA 1
ATOM 679 C C . SER A 1 84 ? 1.800 -8.184 8.144 1.00 96.56 84 SER A C 1
ATOM 681 O O . SER A 1 84 ? 1.328 -8.432 9.251 1.00 96.56 84 SER A O 1
ATOM 683 N N . GLU A 1 85 ? 3.114 -8.113 7.933 1.00 95.81 85 GLU A N 1
ATOM 684 C CA . GLU A 1 85 ? 4.118 -8.255 8.995 1.00 95.81 85 GLU A CA 1
ATOM 685 C C . GLU A 1 85 ? 3.974 -7.151 10.047 1.00 95.81 85 GLU A C 1
ATOM 687 O O . GLU A 1 85 ? 3.872 -7.445 11.235 1.00 95.81 85 GLU A O 1
ATOM 692 N N . HIS A 1 86 ? 3.848 -5.897 9.615 1.00 95.94 86 HIS A N 1
ATOM 693 C CA . HIS A 1 86 ? 3.663 -4.762 10.512 1.00 95.94 86 HIS A CA 1
ATOM 694 C C . HIS A 1 86 ? 2.378 -4.863 11.347 1.00 95.94 86 HIS A C 1
ATOM 696 O O . HIS A 1 86 ? 2.377 -4.588 12.545 1.00 95.94 86 HIS A O 1
ATOM 702 N N . MET A 1 87 ? 1.277 -5.321 10.752 1.00 95.06 87 MET A N 1
ATOM 703 C CA . MET A 1 87 ? 0.023 -5.534 11.480 1.00 95.06 87 MET A CA 1
ATOM 704 C C . MET A 1 87 ? 0.158 -6.613 12.563 1.00 95.06 87 MET A C 1
ATOM 706 O O . MET A 1 87 ? -0.427 -6.473 13.638 1.00 95.06 87 MET A O 1
ATOM 710 N N . LYS A 1 88 ? 0.964 -7.655 12.312 1.00 94.31 88 LYS A N 1
ATOM 711 C CA . LYS A 1 88 ? 1.292 -8.674 13.321 1.00 94.31 88 LYS A CA 1
ATOM 712 C C . LYS A 1 88 ? 2.128 -8.092 14.458 1.00 94.31 88 LYS A C 1
ATOM 714 O O . LYS A 1 88 ? 1.841 -8.389 15.611 1.00 94.31 88 LYS A O 1
ATOM 719 N N . GLU A 1 89 ? 3.112 -7.240 14.161 1.00 94.31 89 GLU A N 1
ATOM 720 C CA . GLU A 1 89 ? 3.908 -6.539 15.186 1.00 94.31 89 GLU A CA 1
ATOM 721 C C . GLU A 1 89 ? 3.031 -5.668 16.098 1.00 94.31 89 GLU A C 1
ATOM 723 O O . GLU A 1 89 ? 3.260 -5.589 17.305 1.00 94.31 89 GLU A O 1
ATOM 728 N N . LEU A 1 90 ? 1.985 -5.058 15.535 1.00 93.69 90 LEU A N 1
ATOM 729 C CA . LEU A 1 90 ? 0.988 -4.279 16.270 1.00 93.69 90 LEU A CA 1
ATOM 730 C C . LEU A 1 90 ? -0.064 -5.140 17.002 1.00 93.69 90 LEU A C 1
ATOM 732 O O . LEU A 1 90 ? -0.958 -4.580 17.635 1.00 93.69 90 LEU A O 1
ATOM 736 N N . ASN A 1 91 ? 0.029 -6.475 16.939 1.00 94.06 91 ASN A N 1
ATOM 737 C CA . ASN A 1 91 ? -0.948 -7.429 17.483 1.00 94.06 91 ASN A CA 1
ATOM 738 C C . ASN A 1 91 ? -2.392 -7.157 17.019 1.00 94.06 91 ASN A C 1
ATOM 740 O O . ASN A 1 91 ? -3.343 -7.280 17.793 1.00 94.06 91 ASN A O 1
ATOM 744 N N . LEU A 1 92 ? -2.564 -6.758 15.755 1.00 92.19 92 LEU A N 1
ATOM 745 C CA . LEU A 1 92 ? -3.883 -6.537 15.170 1.00 92.19 92 LEU A CA 1
ATOM 746 C C . LEU A 1 92 ? -4.471 -7.863 14.685 1.00 92.19 92 LEU A C 1
ATOM 748 O O . LEU A 1 92 ? -3.863 -8.552 13.868 1.00 92.19 92 LEU A O 1
ATOM 752 N N . ASP A 1 93 ? -5.690 -8.179 15.123 1.00 90.25 93 ASP A N 1
ATOM 753 C CA . ASP A 1 93 ? -6.466 -9.324 14.625 1.00 90.25 93 ASP A CA 1
ATOM 754 C C . ASP A 1 93 ? -7.149 -8.984 13.287 1.00 90.25 93 ASP A C 1
ATOM 756 O O . ASP A 1 93 ? -8.370 -8.951 13.145 1.00 90.25 93 ASP A O 1
ATOM 760 N N . LEU A 1 94 ? -6.333 -8.606 12.303 1.00 89.06 94 LEU A N 1
ATOM 761 C CA . LEU A 1 94 ? -6.759 -8.236 10.960 1.00 89.06 94 LEU A CA 1
ATOM 762 C C . LEU A 1 94 ? -5.841 -8.910 9.944 1.00 89.06 94 LEU A C 1
ATOM 764 O O . LEU A 1 94 ? -4.619 -8.896 10.083 1.00 89.06 94 LEU A O 1
ATOM 768 N N . ASN A 1 95 ? -6.432 -9.448 8.878 1.00 88.31 95 ASN A N 1
ATOM 769 C CA . ASN A 1 95 ? -5.696 -10.134 7.823 1.00 88.31 95 ASN A CA 1
ATOM 770 C C . ASN A 1 95 ? -5.834 -9.396 6.493 1.00 88.31 95 ASN A C 1
ATOM 772 O O . ASN A 1 95 ? -6.938 -9.078 6.051 1.00 88.31 95 ASN A O 1
ATOM 776 N N . VAL A 1 96 ? -4.701 -9.179 5.828 1.00 93.62 96 VAL A N 1
ATOM 777 C CA . VAL A 1 96 ? -4.643 -8.650 4.465 1.00 93.62 96 VAL A CA 1
ATOM 778 C C . VAL A 1 96 ? -4.062 -9.728 3.563 1.00 93.62 96 VAL A C 1
ATOM 780 O O . VAL A 1 96 ? -2.930 -10.164 3.753 1.00 93.62 96 VAL A O 1
ATOM 783 N N . ASN A 1 97 ? -4.842 -10.138 2.567 1.00 93.31 97 ASN A N 1
ATOM 784 C CA . ASN A 1 97 ? -4.435 -11.120 1.569 1.00 93.31 97 ASN A CA 1
ATOM 785 C C . ASN A 1 97 ? -4.247 -10.437 0.212 1.00 93.31 97 ASN A C 1
ATOM 787 O O . ASN A 1 97 ? -5.002 -9.534 -0.151 1.00 93.31 97 ASN A O 1
ATOM 791 N N . GLY A 1 98 ? -3.257 -10.894 -0.551 1.00 95.19 98 GLY A N 1
ATOM 792 C CA . GLY A 1 98 ? -2.968 -10.395 -1.891 1.00 95.19 98 GLY A CA 1
ATOM 793 C C . GLY A 1 98 ? -2.788 -11.539 -2.876 1.00 95.19 98 GLY A C 1
ATOM 794 O O . GLY A 1 98 ? -2.122 -12.524 -2.571 1.00 95.19 98 GLY A O 1
ATOM 795 N N . LEU A 1 99 ? -3.355 -11.391 -4.073 1.00 95.00 99 LEU A N 1
ATOM 796 C CA . LEU A 1 99 ? -3.161 -12.316 -5.185 1.00 95.00 99 LEU A CA 1
ATOM 797 C C . LEU A 1 99 ? -2.620 -11.550 -6.392 1.00 95.00 99 LEU A C 1
ATOM 799 O O . LEU A 1 99 ? -3.225 -10.582 -6.851 1.00 95.00 99 LEU A O 1
ATOM 803 N N . SER A 1 100 ? -1.487 -12.007 -6.923 1.00 94.56 100 SER A N 1
ATOM 804 C CA . SER A 1 100 ? -0.932 -11.509 -8.181 1.00 94.56 100 SER A CA 1
ATOM 805 C C . SER A 1 100 ? -1.377 -12.418 -9.317 1.00 94.56 100 SER A C 1
ATOM 807 O O . SER A 1 100 ? -1.036 -13.597 -9.332 1.00 94.56 100 SER A O 1
ATOM 809 N N . ILE A 1 101 ? -2.125 -11.876 -10.276 1.00 92.38 101 ILE A N 1
ATOM 810 C CA . ILE A 1 101 ? -2.500 -12.603 -11.492 1.00 92.38 101 ILE A CA 1
ATOM 811 C C . ILE A 1 101 ? -1.498 -12.258 -12.591 1.00 92.38 101 ILE A C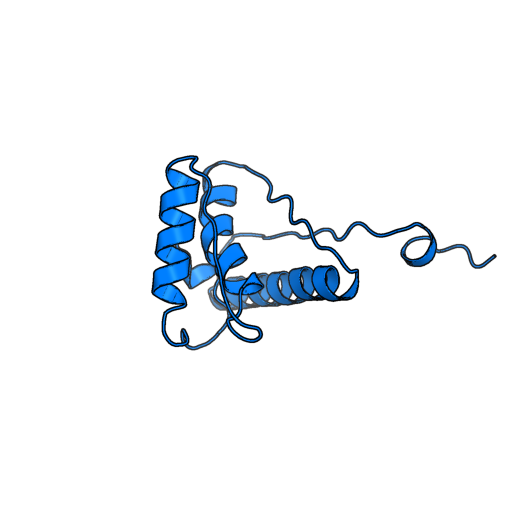 1
ATOM 813 O O . ILE A 1 101 ? -1.239 -11.081 -12.865 1.00 92.38 101 ILE A O 1
ATOM 817 N N . ARG A 1 102 ? -0.926 -13.292 -13.213 1.00 90.06 102 ARG A N 1
ATOM 818 C CA . ARG A 1 102 ? 0.085 -13.174 -14.271 1.00 90.06 102 ARG A CA 1
ATOM 819 C C . ARG A 1 102 ? -0.226 -14.097 -15.441 1.00 90.06 102 ARG A C 1
ATOM 821 O O . ARG A 1 102 ? -1.130 -14.926 -15.366 1.00 90.06 102 ARG A O 1
ATOM 828 N N . GLY A 1 103 ? 0.503 -13.914 -16.541 1.00 89.25 103 GLY A N 1
ATOM 829 C CA . GLY A 1 103 ? 0.338 -14.733 -17.738 1.00 89.25 103 GLY A CA 1
ATOM 830 C C . GLY A 1 103 ? 0.692 -16.201 -17.489 1.00 89.25 103 GLY A C 1
ATOM 831 O O . GLY A 1 103 ? 1.432 -16.527 -16.561 1.00 89.25 103 GLY A O 1
ATOM 832 N N . ARG A 1 104 ? 0.193 -17.085 -18.362 1.00 89.94 104 ARG A N 1
ATOM 833 C CA . ARG A 1 104 ? 0.408 -18.540 -18.283 1.00 89.94 104 ARG A CA 1
ATOM 834 C C . ARG A 1 104 ? 1.882 -18.909 -18.103 1.00 89.94 104 ARG A C 1
ATOM 836 O O . ARG A 1 104 ? 2.179 -19.756 -17.272 1.00 89.94 104 ARG A O 1
ATOM 843 N N . ASN A 1 105 ? 2.776 -18.243 -18.830 1.00 87.19 105 ASN A N 1
ATOM 844 C CA . ASN A 1 105 ? 4.210 -18.536 -18.817 1.00 87.19 105 ASN A CA 1
ATOM 84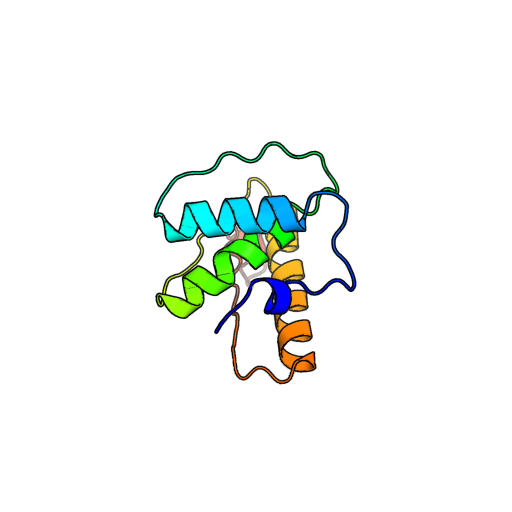5 C C . ASN A 1 105 ? 4.867 -18.355 -17.436 1.00 87.19 105 ASN A C 1
ATOM 847 O O . ASN A 1 105 ? 5.913 -18.942 -17.208 1.00 87.19 105 ASN A O 1
ATOM 851 N N . GLU A 1 106 ? 4.283 -17.565 -16.525 1.00 86.75 106 GLU A N 1
ATOM 852 C CA . GLU A 1 106 ? 4.817 -17.386 -15.162 1.00 86.75 106 GLU A CA 1
ATOM 853 C C . GLU A 1 106 ? 4.072 -18.203 -14.095 1.00 86.75 106 GLU A C 1
ATOM 855 O O . GLU A 1 106 ? 4.549 -18.310 -12.971 1.00 86.75 106 GLU A O 1
ATOM 860 N N . MET A 1 107 ? 2.892 -18.747 -14.410 1.00 88.81 107 MET A N 1
ATOM 861 C CA . MET A 1 107 ? 2.009 -19.400 -13.427 1.00 88.81 107 MET A CA 1
ATOM 862 C C . MET A 1 107 ? 1.787 -20.892 -13.707 1.00 88.81 107 MET A C 1
ATOM 864 O O . MET A 1 107 ? 1.229 -21.597 -12.867 1.00 88.81 107 MET A O 1
ATOM 868 N N . CYS A 1 108 ? 2.152 -21.381 -14.894 1.00 89.56 108 CYS A N 1
ATOM 869 C CA . CYS A 1 108 ? 2.008 -22.786 -15.253 1.00 89.56 108 CYS A CA 1
ATOM 870 C C . CYS A 1 108 ? 3.173 -23.596 -14.677 1.00 89.56 108 CYS A C 1
ATOM 872 O O . CYS A 1 108 ? 4.327 -23.284 -14.937 1.00 89.56 108 CYS A O 1
ATOM 874 N N . LEU A 1 109 ? 2.858 -24.650 -13.921 1.00 90.75 109 LEU A N 1
ATOM 875 C CA . LEU A 1 109 ? 3.851 -25.564 -13.343 1.00 90.75 109 LEU A CA 1
ATOM 876 C C . LEU A 1 109 ? 4.399 -26.581 -14.355 1.00 90.75 109 LEU A C 1
ATOM 878 O O . LEU A 1 109 ? 5.383 -27.252 -14.072 1.00 90.75 109 LEU A O 1
ATOM 882 N N . ASN A 1 110 ? 3.729 -26.746 -15.498 1.00 91.50 110 ASN A N 1
ATOM 883 C CA . ASN A 1 110 ? 4.129 -27.717 -16.505 1.00 91.50 110 ASN A CA 1
ATOM 884 C C . ASN A 1 110 ? 5.238 -27.128 -17.380 1.00 91.50 110 ASN A C 1
ATOM 886 O O . ASN A 1 110 ? 4.972 -26.239 -18.190 1.00 91.50 110 ASN A O 1
ATOM 890 N N . GLU A 1 111 ? 6.452 -27.648 -17.233 1.00 74.75 111 GLU A N 1
ATOM 891 C CA . GLU A 1 111 ? 7.562 -27.371 -18.140 1.00 74.75 111 GLU A CA 1
ATOM 892 C C . GLU A 1 111 ? 7.296 -28.110 -19.462 1.00 74.75 111 GLU A C 1
ATOM 894 O O . GLU A 1 111 ? 7.363 -29.336 -19.524 1.00 74.75 111 GLU A O 1
ATOM 899 N N . THR A 1 112 ? 6.885 -27.380 -20.500 1.00 64.06 112 THR A N 1
ATOM 900 C CA . THR A 1 112 ? 6.858 -27.881 -21.888 1.00 64.06 112 THR A CA 1
ATOM 901 C C . THR A 1 112 ? 8.190 -27.661 -22.568 1.00 64.06 112 THR A C 1
ATOM 903 O O . THR A 1 112 ? 8.695 -26.522 -22.433 1.00 64.06 112 THR A O 1
#

Radius of gyration: 15.11 Å; chains: 1; bounding box: 28×43×39 Å

Sequence (112 aa):
MIDYFQFFPYQQFRISQEKIIKQIESSGRSHKNILLLGPNGLGKTIIALSALLPIAIENDLRILYLCRTHSQNTRVINELIKISEHMKELNLDLNVNGLSIRGRNEMCLNET

Secondary structure (DSSP, 8-state):
---GGGG--SSSPPTTHHHHHHHHHHHHHTT--------TTS-HHHHHHHHHHHHHHHTT-------SSHHHHHHHHHHHHHHHHHHHHTT------------HHHH-----

pLDDT: mean 94.1, std 5.03, range [64.06, 98.12]